Protein AF-A0A5R1YZS3-F1 (afdb_monomer_lite)

Radius of gyration: 18.58 Å; chains: 1; bounding box: 49×41×47 Å

Sequence (95 aa):
YVVIGDRHSIRLYHPNPEKIGYPMQFTKPGALERGESYFITGKGSIGMAMRAKTPIFDNKGNVIGVGSIGYLVSKLDSWRLGFLLPRAGGCVLLR

Organism: Salmonella enteritidis (NCBI:txid1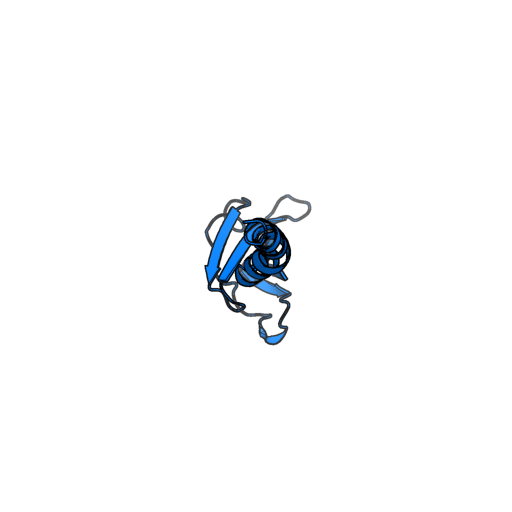49539)

InterPro domains:
  IPR029151 Periplasmic sensor-like domain superfamily [SSF103190] (1-81)
  IPR033463 Single cache domain 3 [PF17203] (1-77)

Secondary structure (DSSP, 8-state):
-EEEEETT-BEEE-SSGGGTTSBPSS--TTHHHH---EEEEEEETTEEEEEEEEEEE-TTS-EEEEEEEEEEHHHHHHHHHHHHHHHHTTSSS--

pLDDT: mean 82.7, std 17.18, range [41.09, 97.62]

Foldseek 3Di:
DKFKAWLQQATPDDPPPVRHRPHDPPDDPAANNPQHKDWDFDQDPVGTWIKIKGFDADPVGHGGIMMIDIDHVVVVVVCCVVPPVVVVVVPPPPD

Structure (mmCIF, N/CA/C/O backbone):
data_AF-A0A5R1YZS3-F1
#
_entry.id   AF-A0A5R1YZS3-F1
#
loop_
_atom_site.group_PDB
_atom_site.id
_atom_site.type_symbol
_atom_site.label_atom_id
_atom_site.label_alt_id
_atom_site.label_comp_id
_atom_site.label_asym_id
_atom_site.label_entity_id
_atom_site.label_seq_id
_atom_site.pdbx_PDB_ins_code
_atom_site.Cartn_x
_atom_site.Cartn_y
_atom_site.Cartn_z
_atom_site.occupancy
_atom_site.B_iso_or_equiv
_atom_site.auth_seq_id
_atom_site.auth_comp_id
_atom_site.auth_asym_id
_atom_site.auth_atom_id
_atom_site.pdbx_PDB_model_num
ATOM 1 N N . TYR A 1 1 ? 1.837 2.865 -9.491 1.00 89.69 1 TYR A N 1
ATOM 2 C CA . TYR A 1 1 ? 1.106 1.614 -9.219 1.00 89.69 1 TYR A CA 1
ATOM 3 C C . TYR A 1 1 ? 0.392 1.735 -7.884 1.00 89.69 1 TYR A C 1
ATOM 5 O O . TYR A 1 1 ? 0.822 2.538 -7.065 1.00 89.69 1 TYR A O 1
ATOM 13 N N . VAL A 1 2 ? -0.682 0.974 -7.672 1.00 93.88 2 VAL A N 1
ATOM 14 C CA . VAL A 1 2 ? -1.515 1.046 -6.460 1.00 93.88 2 VAL A CA 1
ATOM 15 C C . VAL A 1 2 ? -1.579 -0.330 -5.807 1.00 93.88 2 VAL A C 1
ATOM 17 O O . VAL A 1 2 ? -1.609 -1.334 -6.512 1.00 93.88 2 VAL A O 1
ATOM 20 N N . VAL A 1 3 ? -1.569 -0.374 -4.479 1.00 95.19 3 VAL A N 1
ATOM 21 C CA . VAL A 1 3 ? -1.743 -1.577 -3.656 1.00 95.19 3 VAL A CA 1
ATOM 22 C C . VAL A 1 3 ? -2.705 -1.228 -2.527 1.00 95.19 3 VAL A C 1
ATOM 24 O O . VAL A 1 3 ? -2.577 -0.154 -1.939 1.00 95.19 3 VAL A O 1
ATOM 27 N N . ILE A 1 4 ? -3.637 -2.127 -2.220 1.00 97.19 4 ILE A N 1
ATOM 28 C CA . ILE A 1 4 ? -4.583 -1.978 -1.106 1.00 97.19 4 ILE A CA 1
ATOM 29 C C . ILE A 1 4 ? -4.375 -3.158 -0.164 1.00 97.19 4 ILE A C 1
ATOM 31 O O . ILE A 1 4 ? -4.336 -4.305 -0.620 1.00 97.19 4 ILE A O 1
ATOM 35 N N . GLY A 1 5 ? -4.201 -2.874 1.123 1.00 96.75 5 GLY A N 1
ATOM 36 C CA . GLY A 1 5 ? -4.060 -3.873 2.175 1.00 96.75 5 GLY A CA 1
ATOM 37 C C . GLY A 1 5 ? -5.151 -3.764 3.235 1.00 96.75 5 GLY A C 1
ATOM 38 O O . GLY A 1 5 ? -5.692 -2.680 3.455 1.00 96.75 5 GLY A O 1
ATOM 39 N N . ASP A 1 6 ? -5.449 -4.883 3.889 1.00 96.88 6 ASP A N 1
ATOM 40 C CA . ASP A 1 6 ? -6.341 -4.939 5.049 1.00 96.88 6 ASP A CA 1
ATOM 41 C C . ASP A 1 6 ? -5.667 -4.396 6.330 1.00 96.88 6 ASP A C 1
ATOM 43 O O . ASP A 1 6 ? -4.518 -3.934 6.318 1.00 96.88 6 ASP A O 1
ATOM 47 N N . ARG A 1 7 ? -6.380 -4.467 7.460 1.00 95.19 7 ARG A N 1
ATOM 48 C CA . ARG A 1 7 ? -5.889 -4.040 8.783 1.00 95.19 7 ARG A CA 1
ATOM 49 C C . ARG A 1 7 ? -4.646 -4.792 9.283 1.00 95.19 7 ARG A C 1
ATOM 51 O O . ARG A 1 7 ? -3.987 -4.313 10.198 1.00 95.19 7 ARG A O 1
ATOM 58 N N . HIS A 1 8 ? -4.328 -5.947 8.701 1.00 94.06 8 HIS A N 1
ATOM 59 C CA . HIS A 1 8 ? -3.140 -6.749 9.003 1.00 94.06 8 HIS A CA 1
ATOM 60 C C . HIS A 1 8 ? -2.047 -6.574 7.937 1.00 94.06 8 HIS A C 1
ATOM 62 O O . HIS A 1 8 ? -1.060 -7.309 7.919 1.00 94.06 8 HIS A O 1
ATOM 68 N N . SER A 1 9 ? -2.191 -5.585 7.047 1.00 93.25 9 SER A N 1
ATOM 69 C CA . SER A 1 9 ? -1.276 -5.335 5.933 1.00 93.25 9 SER A CA 1
ATOM 70 C C . SER A 1 9 ? -1.221 -6.481 4.910 1.00 93.25 9 SER A C 1
ATOM 72 O O . SER A 1 9 ? -0.238 -6.613 4.178 1.00 93.25 9 SER A O 1
ATOM 74 N N . ILE A 1 10 ? -2.267 -7.304 4.814 1.00 96.00 10 ILE A N 1
ATOM 75 C CA . ILE A 1 10 ? -2.406 -8.336 3.783 1.00 96.00 10 ILE A CA 1
ATOM 76 C C . ILE A 1 10 ? -2.977 -7.707 2.517 1.00 96.00 10 ILE A C 1
ATOM 78 O O . ILE A 1 10 ? -3.978 -6.995 2.565 1.00 96.00 10 ILE A O 1
ATOM 82 N N . ARG A 1 11 ? -2.340 -7.943 1.363 1.00 96.38 11 ARG A N 1
ATOM 83 C CA . ARG A 1 11 ? -2.770 -7.343 0.091 1.00 96.38 11 ARG A CA 1
ATOM 84 C C . ARG A 1 11 ? -4.128 -7.892 -0.343 1.00 96.38 11 ARG A C 1
ATOM 86 O O . ARG A 1 11 ? -4.218 -9.055 -0.724 1.00 96.38 11 ARG A O 1
ATOM 93 N N . LEU A 1 12 ? -5.129 -7.020 -0.389 1.00 97.62 12 LEU A N 1
ATOM 94 C CA . LEU A 1 12 ? -6.419 -7.265 -1.039 1.00 97.62 12 LEU A CA 1
ATOM 95 C C . LEU A 1 12 ? -6.347 -6.967 -2.542 1.00 97.62 12 LEU A C 1
ATOM 97 O O . LEU A 1 12 ? -7.018 -7.608 -3.341 1.00 97.62 12 LEU A O 1
ATOM 101 N N . TYR A 1 13 ? -5.491 -6.019 -2.933 1.00 97.12 13 TYR A N 1
ATOM 102 C CA . TYR A 1 13 ? -5.249 -5.671 -4.330 1.00 97.12 13 TYR A CA 1
ATOM 103 C C . TYR A 1 13 ? -3.764 -5.442 -4.601 1.00 97.12 13 TYR A C 1
ATOM 105 O O . TYR A 1 13 ? -3.071 -4.768 -3.831 1.00 97.12 13 TYR A O 1
ATOM 113 N N . HIS A 1 14 ? -3.284 -5.951 -5.735 1.00 95.12 14 HIS A N 1
ATOM 114 C CA . HIS A 1 14 ? -1.942 -5.702 -6.249 1.00 95.12 14 HIS A CA 1
ATOM 115 C C . HIS A 1 14 ? -1.936 -5.784 -7.791 1.00 95.12 14 HIS A C 1
ATOM 117 O O . HIS A 1 14 ? -2.656 -6.614 -8.338 1.00 95.12 14 HIS A O 1
ATOM 123 N N . PRO A 1 15 ? -1.101 -5.000 -8.510 1.00 92.06 15 PRO A N 1
ATOM 124 C CA . PRO A 1 15 ? -1.062 -5.031 -9.978 1.00 92.06 15 PRO A CA 1
ATOM 125 C C . PRO A 1 15 ? -0.636 -6.383 -10.565 1.00 92.06 15 PRO A C 1
ATOM 127 O O . PRO A 1 15 ? -1.012 -6.716 -11.678 1.00 92.06 15 PRO A O 1
ATOM 130 N N . ASN A 1 16 ? 0.173 -7.142 -9.821 1.00 92.81 16 ASN A N 1
ATOM 131 C CA . ASN A 1 16 ? 0.400 -8.566 -10.071 1.00 92.81 16 ASN A CA 1
ATOM 132 C C . ASN A 1 16 ? -0.539 -9.379 -9.150 1.00 92.81 16 ASN A C 1
ATOM 134 O O . ASN A 1 16 ? -0.288 -9.357 -7.935 1.00 92.81 16 ASN A O 1
ATOM 138 N N . PRO A 1 17 ? -1.555 -10.081 -9.695 1.00 94.50 17 PRO A N 1
ATOM 139 C CA . PRO A 1 17 ? -2.516 -10.876 -8.927 1.00 94.50 17 PRO A CA 1
ATOM 140 C C . PRO A 1 17 ? -1.887 -11.963 -8.051 1.00 94.50 17 PRO A C 1
ATOM 142 O O . PRO A 1 17 ? -2.370 -12.206 -6.952 1.00 94.50 17 PRO A O 1
ATOM 145 N N . GLU A 1 18 ? -0.753 -12.543 -8.454 1.00 95.56 18 GLU A N 1
ATOM 146 C CA . GLU A 1 18 ? -0.047 -13.578 -7.679 1.00 95.56 18 GLU A CA 1
ATOM 147 C C . GLU A 1 18 ? 0.482 -13.073 -6.327 1.00 95.56 18 GLU A C 1
ATOM 149 O O . GLU A 1 18 ? 0.969 -13.845 -5.506 1.00 95.56 18 GLU A O 1
ATOM 154 N N . LYS A 1 19 ? 0.466 -11.754 -6.093 1.00 93.06 19 LYS A N 1
ATOM 155 C CA . LYS A 1 19 ? 0.912 -11.145 -4.832 1.00 93.06 19 LYS A CA 1
ATOM 156 C C . LYS A 1 19 ? -0.236 -10.828 -3.870 1.00 93.06 19 LYS A C 1
ATOM 158 O O . LYS A 1 19 ? 0.052 -10.356 -2.764 1.00 93.06 19 LYS A O 1
ATOM 163 N N . ILE A 1 20 ? -1.489 -11.037 -4.276 1.00 96.19 20 ILE A N 1
ATOM 164 C CA . ILE A 1 20 ? -2.676 -10.903 -3.417 1.00 96.19 20 ILE A CA 1
ATOM 165 C C . ILE A 1 20 ? -2.617 -11.978 -2.320 1.00 96.19 20 ILE A C 1
ATOM 167 O O . ILE A 1 20 ? -2.076 -13.057 -2.535 1.00 96.19 20 ILE A O 1
ATOM 171 N N . GLY A 1 21 ? -3.082 -11.657 -1.113 1.00 96.81 21 GLY A N 1
ATOM 172 C CA . GLY A 1 21 ? -3.031 -12.553 0.051 1.00 96.81 21 GLY A CA 1
ATOM 173 C C . GLY A 1 21 ? -1.686 -12.583 0.787 1.00 96.81 21 GLY A C 1
ATOM 174 O O . GLY A 1 21 ? -1.618 -13.044 1.922 1.00 96.81 21 GLY A O 1
ATOM 175 N N . TYR A 1 22 ? -0.619 -12.030 0.206 1.00 94.44 22 TYR A N 1
ATOM 176 C CA . TYR A 1 22 ? 0.676 -11.912 0.881 1.00 94.44 22 TYR A CA 1
ATOM 177 C C . TYR A 1 22 ? 0.819 -10.583 1.643 1.00 94.44 22 TYR A C 1
ATOM 179 O O . TYR A 1 22 ? 0.270 -9.564 1.203 1.00 94.44 22 TYR A O 1
ATOM 187 N N . PRO A 1 23 ? 1.644 -10.535 2.709 1.00 92.81 23 PRO A N 1
ATOM 188 C CA . PRO A 1 23 ? 1.929 -9.302 3.436 1.00 92.81 23 PRO A CA 1
ATOM 189 C C . PRO A 1 23 ? 2.556 -8.218 2.557 1.00 92.81 23 PRO A C 1
ATOM 191 O O . PRO A 1 23 ? 3.408 -8.480 1.690 1.00 92.81 23 PRO A O 1
ATOM 194 N N . MET A 1 24 ? 2.164 -6.969 2.796 1.00 89.50 24 MET A N 1
ATOM 195 C CA . MET A 1 24 ? 2.815 -5.804 2.215 1.00 89.50 24 MET A CA 1
ATOM 196 C C . MET A 1 24 ? 4.259 -5.696 2.707 1.00 89.50 24 MET A C 1
ATOM 198 O O . MET A 1 24 ? 4.581 -5.948 3.861 1.00 89.50 24 MET A O 1
ATOM 202 N N . GLN A 1 25 ? 5.142 -5.276 1.804 1.00 84.38 25 GLN A N 1
ATOM 203 C CA . GLN A 1 25 ? 6.523 -4.948 2.146 1.00 84.38 25 GLN A CA 1
ATOM 204 C C . GLN A 1 25 ? 6.625 -3.446 2.443 1.00 84.38 25 GLN A C 1
ATOM 206 O O . GLN A 1 25 ? 5.762 -2.659 2.022 1.00 84.38 25 GLN A O 1
ATOM 211 N N . PHE A 1 26 ? 7.703 -3.033 3.115 1.00 75.81 26 PHE A N 1
ATOM 212 C CA . PHE A 1 26 ? 7.969 -1.623 3.439 1.00 75.81 26 PHE A CA 1
ATOM 213 C C . PHE A 1 26 ? 6.847 -0.987 4.266 1.00 75.81 26 PHE A C 1
ATOM 215 O O . PHE A 1 26 ? 6.414 0.134 3.994 1.00 75.81 26 PHE A O 1
ATOM 222 N N . THR A 1 27 ? 6.300 -1.730 5.225 1.00 72.25 27 THR A N 1
ATOM 223 C CA . THR A 1 27 ? 5.327 -1.207 6.188 1.00 72.25 27 THR A CA 1
ATOM 224 C C . THR A 1 27 ? 6.093 -0.652 7.382 1.00 72.25 27 THR A C 1
ATOM 226 O O . THR A 1 27 ? 6.952 -1.328 7.940 1.00 72.25 27 THR A O 1
ATOM 229 N N . LYS A 1 28 ? 5.834 0.614 7.708 1.00 77.44 28 LYS A N 1
ATOM 230 C CA . LYS A 1 28 ? 6.287 1.262 8.938 1.00 77.44 28 LYS A CA 1
ATOM 231 C C . LYS A 1 28 ? 5.076 1.531 9.830 1.00 77.44 28 LYS A C 1
ATOM 233 O O . LYS A 1 28 ? 3.999 1.773 9.270 1.00 77.44 28 LYS A O 1
ATOM 238 N N . PRO A 1 29 ? 5.277 1.587 11.158 1.00 74.38 29 PRO A N 1
ATOM 239 C CA . PRO A 1 29 ? 4.250 2.055 12.069 1.00 74.38 29 PRO A CA 1
ATOM 240 C C . PRO A 1 29 ? 3.793 3.465 11.683 1.00 74.38 29 PRO A C 1
ATOM 242 O O . PRO A 1 29 ? 4.619 4.382 11.603 1.00 74.38 29 PRO A O 1
ATOM 245 N N . GLY A 1 30 ? 2.501 3.651 11.433 1.00 84.25 30 GLY A N 1
ATOM 246 C CA . GLY A 1 30 ? 1.926 4.947 11.073 1.00 84.25 30 GLY A CA 1
ATOM 247 C C . GLY A 1 30 ? 0.513 4.835 10.531 1.00 84.25 30 GLY A C 1
ATOM 248 O O . GLY A 1 30 ? -0.430 5.231 11.203 1.00 84.25 30 GLY A O 1
ATOM 249 N N . ALA A 1 31 ? 0.353 4.259 9.340 1.00 88.12 31 ALA A N 1
ATOM 250 C CA . ALA A 1 31 ? -0.957 4.187 8.693 1.00 88.12 31 ALA A CA 1
ATOM 251 C C . ALA A 1 31 ? -1.921 3.289 9.475 1.00 88.12 31 ALA A C 1
ATOM 253 O O . ALA A 1 31 ? -3.021 3.718 9.792 1.00 88.12 31 ALA A O 1
ATOM 254 N N . LEU A 1 32 ? -1.504 2.072 9.830 1.00 92.62 32 LEU A N 1
ATOM 255 C CA . LEU A 1 32 ? -2.380 1.123 10.522 1.00 92.62 32 LEU A CA 1
ATOM 256 C C . LEU A 1 32 ? -2.490 1.418 12.024 1.00 92.62 32 LEU A C 1
ATOM 258 O O . LEU A 1 32 ? -3.551 1.243 12.608 1.00 92.62 32 LEU A O 1
ATOM 262 N N . GLU A 1 33 ? -1.406 1.884 12.640 1.00 90.88 33 GLU A N 1
ATOM 263 C CA . GLU A 1 33 ? -1.283 2.024 14.093 1.00 90.88 33 GLU A CA 1
ATOM 264 C C . GLU A 1 33 ? -1.658 3.417 14.606 1.00 90.88 33 GLU A C 1
ATOM 266 O O . GLU A 1 33 ? -2.170 3.538 15.714 1.00 90.88 33 GLU A O 1
ATOM 271 N N . ARG A 1 34 ? -1.380 4.472 13.828 1.00 92.06 34 ARG A N 1
ATOM 272 C CA . ARG A 1 34 ? -1.605 5.874 14.225 1.00 92.06 34 ARG A CA 1
ATOM 273 C C . ARG A 1 34 ? -2.603 6.613 13.332 1.00 92.06 34 ARG A C 1
ATOM 275 O O . ARG A 1 34 ? -2.921 7.760 13.614 1.00 92.06 34 ARG A O 1
ATOM 282 N N . GLY A 1 35 ? -3.088 5.991 12.254 1.00 93.56 35 GLY A N 1
ATOM 283 C CA . GLY A 1 35 ? -3.930 6.682 11.275 1.00 93.56 35 GLY A CA 1
ATOM 284 C C . GLY A 1 35 ? -3.188 7.803 10.534 1.00 93.56 35 GLY A C 1
ATOM 285 O O . GLY A 1 35 ? -3.803 8.766 10.086 1.00 93.56 35 GLY A O 1
ATOM 286 N N . GLU A 1 36 ? -1.866 7.697 10.394 1.00 95.00 36 GLU A N 1
ATOM 287 C CA . GLU A 1 36 ? -1.029 8.731 9.781 1.00 95.00 36 G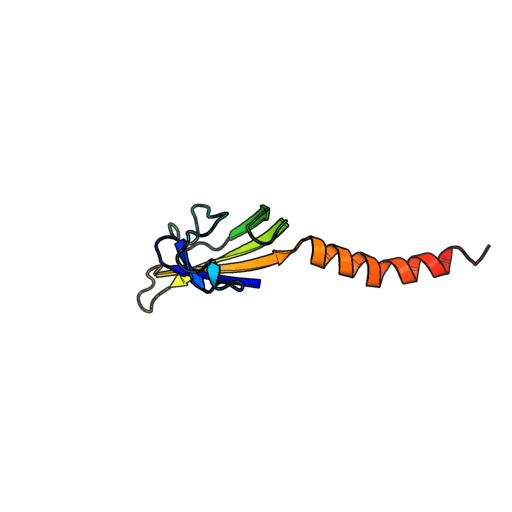LU A CA 1
ATOM 288 C C . GLU A 1 36 ? -0.609 8.366 8.356 1.00 95.00 36 GLU A C 1
ATOM 290 O O . GLU A 1 36 ? -0.222 7.231 8.057 1.00 95.00 36 GLU A O 1
ATOM 295 N N . SER A 1 37 ? -0.604 9.364 7.472 1.00 95.00 37 SER A N 1
ATOM 296 C CA . SER A 1 37 ? -0.027 9.220 6.135 1.00 95.00 37 SER A CA 1
ATOM 297 C C . SER A 1 37 ? 1.483 9.444 6.167 1.00 95.00 37 SER A C 1
ATOM 299 O O . SER A 1 37 ? 1.972 10.334 6.858 1.00 95.00 37 SER A O 1
ATOM 301 N N . TYR A 1 38 ? 2.236 8.661 5.396 1.00 93.31 38 TYR A N 1
ATOM 302 C CA . TYR A 1 38 ? 3.693 8.779 5.330 1.00 93.31 38 TYR A CA 1
ATOM 303 C C . TYR A 1 38 ? 4.256 8.392 3.963 1.00 93.31 38 TYR A C 1
ATOM 305 O O . TYR A 1 38 ? 3.618 7.702 3.164 1.00 93.31 38 TYR A O 1
ATOM 313 N N . PHE A 1 39 ? 5.504 8.795 3.721 1.00 92.38 39 PHE A N 1
ATOM 314 C CA . PHE A 1 39 ? 6.271 8.415 2.539 1.00 92.38 39 PHE A CA 1
ATOM 315 C C . PHE A 1 39 ? 7.387 7.428 2.891 1.00 92.38 39 PHE A C 1
ATOM 317 O O . PHE A 1 39 ? 7.992 7.491 3.962 1.00 92.38 39 PHE A O 1
ATOM 324 N N . ILE A 1 40 ? 7.682 6.506 1.975 1.00 89.56 40 ILE A N 1
ATOM 325 C CA . ILE A 1 40 ? 8.801 5.572 2.089 1.00 89.56 40 ILE A CA 1
ATOM 326 C C . ILE A 1 40 ? 9.430 5.284 0.729 1.00 89.56 40 ILE A C 1
ATOM 328 O O . ILE A 1 40 ? 8.747 4.934 -0.234 1.00 89.56 40 ILE A O 1
ATOM 332 N N . THR A 1 41 ? 10.755 5.366 0.671 1.00 88.75 41 THR A N 1
ATOM 333 C CA . THR A 1 41 ? 11.543 4.998 -0.507 1.00 88.75 41 THR A CA 1
ATOM 334 C C . THR A 1 41 ? 12.303 3.709 -0.226 1.00 88.75 41 THR A C 1
ATOM 336 O O . THR A 1 41 ? 12.835 3.521 0.865 1.00 88.75 41 THR A O 1
ATOM 339 N N . GLY A 1 42 ? 12.323 2.79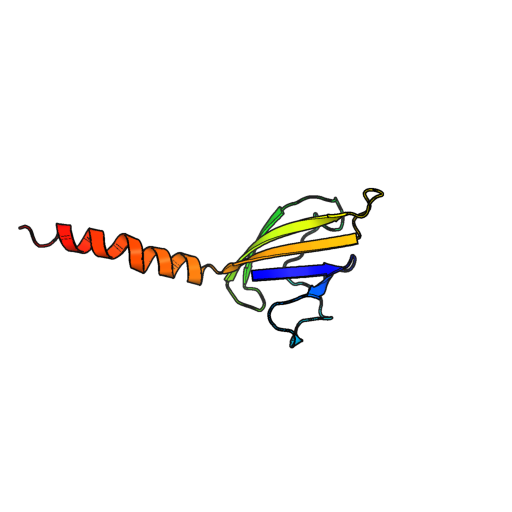0 -1.191 1.00 84.62 42 GLY A N 1
ATOM 340 C CA . GLY A 1 42 ? 13.032 1.518 -1.046 1.00 84.62 42 GLY A CA 1
ATOM 341 C C . GLY A 1 42 ? 12.780 0.531 -2.184 1.00 84.62 42 GLY A C 1
ATOM 342 O O . GLY A 1 42 ? 11.888 0.729 -3.022 1.00 84.62 42 GLY A O 1
ATOM 343 N N . LYS A 1 43 ? 13.558 -0.555 -2.213 1.00 81.56 43 LYS A N 1
ATOM 344 C CA . LYS A 1 43 ? 13.468 -1.617 -3.225 1.00 81.56 43 LYS A CA 1
ATOM 345 C C . LYS A 1 43 ? 12.417 -2.659 -2.843 1.00 81.56 43 LYS A C 1
ATOM 347 O O . LYS A 1 43 ? 12.672 -3.500 -1.998 1.00 81.56 43 LYS A O 1
ATOM 352 N N . GLY A 1 44 ? 11.252 -2.617 -3.485 1.00 73.94 44 GLY A N 1
ATOM 353 C CA . GLY A 1 44 ? 10.155 -3.564 -3.252 1.00 73.94 44 GLY A CA 1
ATOM 354 C C . GLY A 1 44 ? 10.062 -4.678 -4.284 1.00 73.94 44 GLY A C 1
ATOM 355 O O . GLY A 1 44 ? 10.920 -4.808 -5.153 1.00 73.94 44 GLY A O 1
ATOM 356 N N . SER A 1 45 ? 8.953 -5.420 -4.232 1.00 70.50 45 SER A N 1
ATOM 357 C CA . SER A 1 45 ? 8.620 -6.527 -5.145 1.00 70.50 45 SER A CA 1
ATOM 358 C C . SER A 1 45 ? 8.619 -6.161 -6.635 1.00 70.50 45 SER A C 1
ATOM 360 O O . SER A 1 45 ? 8.793 -7.040 -7.468 1.00 70.50 45 SER A O 1
ATOM 362 N N . ILE A 1 46 ? 8.416 -4.882 -6.966 1.00 73.62 46 ILE A N 1
ATOM 363 C CA . ILE A 1 46 ? 8.389 -4.349 -8.342 1.00 73.62 46 ILE A CA 1
ATOM 364 C C . ILE A 1 46 ? 9.663 -3.521 -8.646 1.00 73.62 46 ILE A C 1
ATOM 366 O O . ILE A 1 46 ? 9.864 -3.065 -9.764 1.00 73.62 46 ILE A O 1
ATOM 370 N N . GLY A 1 47 ? 10.549 -3.308 -7.662 1.00 81.94 47 GLY A N 1
ATOM 371 C CA . GLY A 1 47 ? 11.780 -2.520 -7.808 1.00 81.94 47 GLY A CA 1
ATOM 372 C C . GLY A 1 47 ? 11.869 -1.291 -6.895 1.00 81.94 47 GLY A C 1
ATOM 373 O O . GLY A 1 47 ? 11.099 -1.132 -5.937 1.00 81.94 47 GLY A O 1
ATOM 374 N N . MET A 1 48 ? 12.858 -0.430 -7.166 1.00 87.31 48 MET A N 1
ATOM 375 C CA . MET A 1 48 ? 13.099 0.805 -6.410 1.00 87.31 48 MET A CA 1
ATOM 376 C C . MET A 1 48 ? 11.971 1.804 -6.665 1.00 87.31 48 MET A C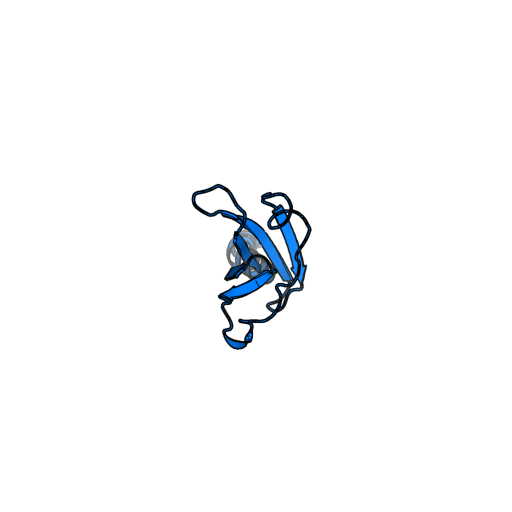 1
ATOM 378 O O . MET A 1 48 ? 11.740 2.208 -7.804 1.00 87.31 48 MET A O 1
ATOM 382 N N . ALA A 1 49 ? 11.263 2.196 -5.609 1.00 89.62 49 ALA A N 1
ATOM 383 C CA . ALA A 1 49 ? 10.141 3.118 -5.721 1.00 89.62 49 ALA A CA 1
ATOM 384 C C . ALA A 1 49 ? 10.045 4.042 -4.511 1.00 89.62 49 ALA A C 1
ATOM 386 O O . ALA A 1 49 ? 10.348 3.629 -3.387 1.00 89.62 49 ALA A O 1
ATOM 387 N N . MET A 1 50 ? 9.534 5.246 -4.754 1.00 91.44 50 MET A N 1
ATOM 388 C CA . MET A 1 50 ? 8.957 6.099 -3.720 1.00 91.44 50 MET A CA 1
ATOM 389 C C . MET A 1 50 ? 7.482 5.733 -3.564 1.00 91.44 50 MET A C 1
ATOM 391 O O . MET A 1 50 ? 6.774 5.551 -4.559 1.00 91.44 50 MET A O 1
ATOM 395 N N . ARG A 1 51 ? 7.023 5.573 -2.324 1.00 92.75 51 ARG A N 1
ATOM 396 C CA . ARG A 1 51 ? 5.663 5.138 -2.000 1.00 92.75 51 ARG A CA 1
ATOM 397 C C . ARG A 1 51 ? 5.034 6.084 -0.995 1.00 92.75 51 ARG A C 1
ATOM 399 O O . ARG A 1 51 ? 5.647 6.366 0.027 1.00 92.75 51 ARG A O 1
ATOM 406 N N . ALA A 1 52 ? 3.812 6.509 -1.270 1.00 94.00 52 ALA A N 1
ATOM 407 C CA . ALA A 1 52 ? 2.944 7.163 -0.304 1.00 94.00 52 ALA A CA 1
ATOM 408 C C . ALA A 1 52 ? 2.001 6.112 0.283 1.00 94.00 52 ALA A C 1
ATOM 410 O O . ALA A 1 52 ? 1.409 5.334 -0.472 1.00 94.00 52 ALA A O 1
ATOM 411 N N . LYS A 1 53 ? 1.885 6.071 1.609 1.00 94.88 53 LYS A N 1
ATOM 412 C CA . LYS A 1 53 ? 0.974 5.187 2.335 1.00 94.88 53 LYS A CA 1
ATOM 413 C C . LYS A 1 53 ? 0.018 6.016 3.178 1.00 94.88 53 LYS A C 1
ATOM 415 O O . LYS A 1 53 ? 0.442 6.982 3.805 1.00 94.88 53 LYS A O 1
ATOM 420 N N . THR A 1 54 ? -1.252 5.632 3.179 1.00 96.19 54 THR A N 1
ATOM 421 C CA . THR A 1 54 ? -2.320 6.333 3.897 1.00 96.19 54 THR A CA 1
ATOM 422 C C . THR A 1 54 ? -3.303 5.320 4.494 1.00 96.19 54 THR A C 1
ATOM 424 O O . THR A 1 54 ? -3.548 4.287 3.856 1.00 96.19 54 THR A O 1
ATOM 427 N N . PRO A 1 55 ? -3.817 5.540 5.715 1.00 97.31 55 PRO A N 1
ATOM 428 C CA . PRO A 1 55 ? -4.886 4.719 6.280 1.00 97.31 55 PRO A CA 1
ATOM 429 C C . PRO A 1 55 ? -6.160 4.774 5.438 1.00 97.31 55 PRO A C 1
ATOM 431 O O . PRO A 1 55 ? -6.459 5.770 4.782 1.00 97.31 55 PRO A O 1
ATOM 434 N N . ILE A 1 56 ? -6.941 3.704 5.515 1.00 97.31 56 ILE A N 1
ATOM 435 C CA . ILE A 1 56 ? -8.325 3.666 5.047 1.00 97.31 56 ILE A CA 1
ATOM 436 C C . ILE A 1 56 ? -9.207 3.590 6.287 1.00 97.31 56 ILE A C 1
ATOM 438 O O . ILE A 1 56 ? -8.994 2.714 7.128 1.00 97.31 56 ILE A O 1
ATOM 442 N N . PHE A 1 57 ? -10.182 4.489 6.386 1.00 97.56 57 PHE A N 1
ATOM 443 C CA . PHE A 1 57 ? -11.094 4.578 7.523 1.00 97.56 57 PHE A CA 1
ATOM 444 C C . PHE A 1 57 ? -12.486 4.044 7.177 1.00 97.56 57 PHE A C 1
ATOM 446 O O . PHE A 1 57 ? -12.933 4.171 6.037 1.00 97.56 57 PHE A O 1
ATOM 453 N N . ASP A 1 58 ? -13.172 3.469 8.163 1.00 97.50 58 ASP A N 1
ATOM 454 C CA . ASP A 1 58 ? -14.616 3.235 8.093 1.00 97.50 58 ASP A CA 1
ATOM 455 C C . ASP A 1 58 ? -15.419 4.499 8.462 1.00 97.50 58 ASP A C 1
ATOM 457 O O . ASP A 1 58 ? -14.871 5.530 8.859 1.00 97.50 58 ASP A O 1
ATOM 461 N N . ASN A 1 59 ? -16.749 4.406 8.391 1.00 97.62 59 ASN A N 1
ATOM 462 C CA . ASN A 1 59 ? -17.656 5.511 8.725 1.00 97.62 59 ASN A CA 1
ATOM 463 C C . ASN A 1 59 ? -17.621 5.919 10.212 1.00 97.62 59 ASN A C 1
ATOM 465 O O . ASN A 1 59 ? -18.232 6.917 10.584 1.00 97.62 59 ASN A O 1
ATOM 469 N N . LYS A 1 60 ? -16.959 5.137 11.071 1.00 97.56 60 LYS A N 1
ATOM 470 C CA . LYS A 1 60 ? -16.795 5.394 12.506 1.00 97.56 60 LYS A CA 1
ATOM 471 C C . LYS A 1 60 ? -15.398 5.937 12.836 1.00 97.56 60 LYS A C 1
ATOM 473 O O . LYS A 1 60 ? -15.118 6.181 14.005 1.00 97.56 60 LYS A O 1
ATOM 478 N N . GLY A 1 61 ? -14.535 6.132 11.835 1.00 96.12 61 GLY A N 1
ATOM 479 C CA . GLY A 1 61 ? -13.167 6.620 12.007 1.00 96.12 61 GLY A CA 1
ATOM 480 C C . GLY A 1 61 ? -12.150 5.543 12.398 1.00 96.12 61 GLY A C 1
ATOM 481 O O . GLY A 1 61 ? -11.019 5.881 12.741 1.00 96.12 61 GLY A O 1
ATOM 482 N N . ASN A 1 62 ? -12.501 4.255 12.335 1.00 96.62 62 ASN A N 1
ATOM 483 C CA . ASN A 1 62 ? -11.550 3.177 12.609 1.00 96.62 62 ASN A CA 1
ATOM 484 C C . ASN A 1 62 ? -10.685 2.902 11.382 1.00 96.62 62 ASN A C 1
ATOM 486 O O . ASN A 1 62 ? -11.196 2.836 10.264 1.00 96.62 62 ASN A O 1
ATOM 490 N N . VAL A 1 63 ? -9.389 2.654 11.586 1.00 96.94 63 VAL A N 1
ATOM 491 C CA . VAL A 1 63 ? -8.511 2.201 10.502 1.00 96.94 63 VAL A CA 1
ATOM 492 C C . VAL A 1 63 ? -8.846 0.752 10.142 1.00 96.94 63 VAL A C 1
ATOM 494 O O . VAL A 1 63 ? -8.673 -0.162 10.948 1.00 96.94 63 VAL A O 1
ATOM 497 N N . ILE A 1 64 ? -9.302 0.537 8.910 1.00 97.44 64 ILE A N 1
ATOM 498 C CA . ILE A 1 64 ? -9.686 -0.780 8.373 1.00 97.44 64 ILE A CA 1
ATOM 499 C C . ILE A 1 64 ? -8.702 -1.319 7.330 1.00 97.44 64 ILE A C 1
ATOM 501 O O . ILE A 1 64 ? -8.809 -2.470 6.907 1.00 97.44 64 ILE A O 1
ATOM 505 N N . GLY A 1 65 ? -7.725 -0.512 6.923 1.00 97.06 65 GLY A N 1
ATOM 506 C CA . GLY A 1 65 ? -6.721 -0.921 5.954 1.00 97.06 65 GLY A CA 1
ATOM 507 C C . GLY A 1 65 ? -5.742 0.186 5.600 1.00 97.06 65 GLY A C 1
ATOM 508 O O . GLY A 1 65 ? -5.669 1.224 6.257 1.00 97.06 65 GLY A O 1
ATOM 509 N N . VAL A 1 66 ? -4.977 -0.048 4.539 1.00 97.19 66 VAL A N 1
ATOM 510 C CA . VAL A 1 66 ? -3.943 0.871 4.064 1.00 97.19 66 VAL A CA 1
ATOM 511 C C . VAL A 1 66 ? -3.919 0.920 2.539 1.00 97.19 66 VAL A C 1
ATOM 513 O O . VAL A 1 66 ? -3.852 -0.103 1.856 1.00 97.19 66 VAL A O 1
ATOM 516 N N . GLY A 1 67 ? -3.929 2.133 1.995 1.00 96.81 67 GLY A N 1
ATOM 517 C CA . GLY A 1 67 ? -3.662 2.401 0.587 1.00 96.81 67 GLY A CA 1
ATOM 518 C C . GLY A 1 67 ? -2.186 2.723 0.377 1.00 96.81 67 GLY A C 1
ATOM 519 O O . GLY A 1 67 ? -1.586 3.461 1.157 1.00 96.81 67 GLY A O 1
ATOM 520 N N . SER A 1 68 ? -1.579 2.182 -0.680 1.00 94.88 68 SER A N 1
ATOM 521 C CA . SER A 1 68 ? -0.193 2.469 -1.055 1.00 94.88 68 SER A CA 1
ATOM 522 C C . SER A 1 68 ? -0.085 2.792 -2.538 1.00 94.88 68 SER A C 1
ATOM 524 O O . SER A 1 68 ? -0.322 1.938 -3.391 1.00 94.88 68 SER A O 1
ATOM 526 N N . ILE A 1 69 ? 0.385 3.996 -2.851 1.00 94.44 69 ILE A N 1
ATOM 527 C CA . ILE A 1 69 ? 0.689 4.428 -4.218 1.00 94.44 69 ILE A CA 1
ATOM 528 C C . ILE A 1 69 ? 2.205 4.470 -4.383 1.00 94.44 69 ILE A C 1
ATOM 530 O O . ILE A 1 69 ? 2.894 5.089 -3.582 1.00 94.44 69 ILE A O 1
ATOM 534 N N . GLY A 1 70 ? 2.732 3.796 -5.405 1.00 91.56 70 GLY A N 1
ATOM 535 C CA . GLY A 1 70 ? 4.165 3.724 -5.694 1.00 91.56 70 GLY A CA 1
ATOM 536 C C . GLY A 1 70 ? 4.538 4.247 -7.079 1.00 91.56 70 GLY A C 1
ATOM 537 O O . GLY A 1 70 ? 3.904 3.884 -8.072 1.00 91.56 70 GLY A O 1
ATOM 538 N N . TYR A 1 71 ? 5.613 5.028 -7.155 1.00 89.31 71 TYR A N 1
ATOM 539 C CA . TYR A 1 71 ? 6.265 5.444 -8.399 1.00 89.31 71 TYR A CA 1
ATOM 540 C C . TYR A 1 71 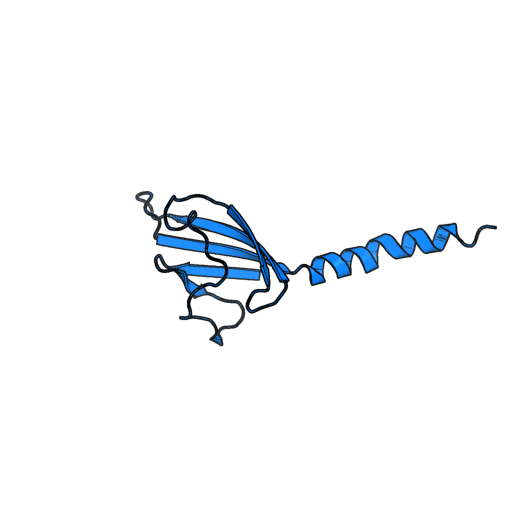? 7.678 4.868 -8.467 1.00 89.31 71 TYR A C 1
ATOM 542 O O . TYR A 1 71 ? 8.487 5.084 -7.564 1.00 89.31 71 TYR A O 1
ATOM 550 N N . LEU A 1 72 ? 7.963 4.106 -9.528 1.00 86.25 72 LEU A N 1
ATOM 551 C CA . LEU A 1 72 ? 9.284 3.521 -9.758 1.00 86.25 72 LEU A CA 1
ATOM 552 C C . LEU A 1 72 ? 10.289 4.621 -10.105 1.00 86.25 72 LEU A C 1
ATOM 554 O O . LEU A 1 72 ? 10.017 5.449 -10.974 1.00 86.25 72 LEU A O 1
ATOM 558 N N . VAL A 1 73 ? 11.462 4.586 -9.474 1.00 80.62 73 VAL A N 1
ATOM 559 C CA . VAL A 1 73 ? 12.534 5.564 -9.725 1.00 80.62 73 VAL A CA 1
ATOM 560 C C . VAL A 1 73 ? 13.036 5.470 -11.168 1.00 80.62 73 VAL A C 1
ATOM 562 O O . VAL A 1 73 ? 13.195 6.492 -11.822 1.00 80.62 73 VAL A O 1
ATOM 565 N N . SER A 1 74 ? 13.134 4.261 -11.727 1.00 72.12 74 SER A N 1
ATOM 566 C CA . SER A 1 74 ? 13.508 4.052 -13.136 1.00 72.12 74 SER A CA 1
ATOM 567 C C . SER A 1 74 ? 12.581 4.765 -14.127 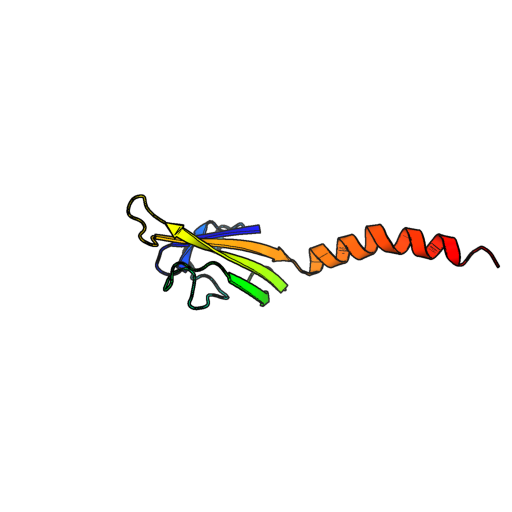1.00 72.12 74 SER A C 1
ATOM 569 O O . SER A 1 74 ? 13.006 5.179 -15.204 1.00 72.12 74 SER A O 1
ATOM 571 N N . LYS A 1 75 ? 11.307 4.952 -13.763 1.00 65.94 75 LYS A N 1
ATOM 572 C CA . LYS A 1 75 ? 10.349 5.681 -14.596 1.00 65.94 75 LYS A CA 1
ATOM 573 C C . LYS A 1 75 ? 10.587 7.193 -14.538 1.00 65.94 75 LYS A C 1
ATOM 575 O O . LYS A 1 75 ? 10.407 7.852 -15.557 1.00 65.94 75 LYS A O 1
ATOM 580 N N . LEU A 1 76 ? 11.062 7.724 -13.408 1.00 61.91 76 LEU A N 1
ATOM 581 C CA . LEU A 1 76 ? 11.482 9.126 -13.290 1.00 61.91 76 LEU A CA 1
ATOM 582 C C . LEU A 1 76 ? 12.727 9.419 -14.144 1.00 61.91 76 LEU A C 1
ATOM 584 O O . LEU A 1 76 ? 12.784 10.456 -14.804 1.00 61.91 76 LEU A O 1
ATOM 588 N N . ASP A 1 77 ? 13.686 8.492 -14.200 1.00 60.31 77 ASP A N 1
ATOM 589 C CA . ASP A 1 77 ? 14.910 8.675 -14.995 1.00 60.31 77 ASP A CA 1
ATOM 590 C C . ASP A 1 77 ? 14.641 8.673 -16.506 1.00 60.31 77 ASP A C 1
ATOM 592 O O . ASP A 1 77 ? 15.233 9.463 -17.243 1.00 60.31 77 ASP A O 1
ATOM 596 N N . SER A 1 78 ? 13.676 7.873 -16.976 1.00 57.91 78 SER A N 1
ATOM 597 C CA . SER A 1 78 ? 13.281 7.879 -18.394 1.00 57.91 78 SER A CA 1
ATOM 598 C C . SER A 1 78 ? 12.743 9.240 -18.865 1.00 57.91 78 SER A C 1
ATOM 600 O O . SER A 1 78 ? 12.979 9.644 -20.003 1.00 57.91 78 SER A O 1
ATOM 602 N N . TRP A 1 79 ? 12.083 9.992 -17.977 1.00 57.31 79 TRP A N 1
ATOM 603 C CA . TRP A 1 79 ? 11.569 11.330 -18.288 1.00 57.31 79 TRP A CA 1
ATOM 604 C C . TRP A 1 79 ? 12.692 12.369 -18.331 1.00 57.31 79 TRP A C 1
ATOM 606 O O . TRP A 1 79 ? 12.671 13.258 -19.182 1.00 57.31 79 TRP A O 1
ATOM 616 N N . ARG A 1 80 ? 13.714 12.234 -17.472 1.00 55.50 80 ARG A N 1
ATOM 617 C CA . ARG A 1 80 ? 14.918 13.078 -17.535 1.00 55.50 80 ARG A CA 1
ATOM 618 C C . ARG A 1 80 ? 15.647 12.912 -18.865 1.00 55.50 80 ARG A C 1
ATOM 620 O O . ARG A 1 80 ? 16.034 13.912 -19.465 1.00 55.50 80 ARG A O 1
ATOM 627 N N . LEU A 1 81 ? 15.782 11.678 -19.349 1.00 56.88 81 LEU A N 1
ATOM 628 C CA . LEU A 1 81 ? 16.490 11.391 -20.597 1.00 56.88 81 LEU A CA 1
ATOM 629 C C . LEU A 1 81 ? 15.754 11.952 -21.829 1.00 56.88 81 LEU A C 1
ATOM 631 O O . LEU A 1 81 ? 16.380 12.570 -22.684 1.00 56.88 81 LEU A O 1
ATOM 635 N N . GLY A 1 82 ? 14.427 11.799 -21.898 1.00 55.69 82 GLY A N 1
ATOM 636 C CA . GLY A 1 82 ? 13.629 12.257 -23.043 1.00 55.69 82 GLY A CA 1
ATOM 637 C C . GLY A 1 82 ? 13.382 13.769 -23.103 1.00 55.69 82 GLY A C 1
ATOM 638 O O . GLY A 1 82 ? 13.180 14.303 -24.189 1.00 55.69 82 GLY A O 1
ATOM 639 N N . PHE A 1 83 ? 13.402 14.470 -21.964 1.00 56.84 83 PHE A N 1
ATOM 640 C CA . PHE A 1 83 ? 13.008 15.885 -21.901 1.00 56.84 83 PHE A CA 1
ATOM 641 C C . PHE A 1 83 ? 14.183 16.865 -21.739 1.00 56.84 83 PHE A C 1
ATOM 643 O O . PHE A 1 83 ? 14.087 18.008 -22.187 1.00 56.84 83 PHE A O 1
ATOM 650 N N . LEU A 1 84 ? 15.294 16.449 -21.111 1.00 54.97 84 LEU A N 1
ATOM 651 C CA . LEU A 1 84 ? 16.421 17.345 -20.799 1.00 54.97 84 LEU A CA 1
ATOM 652 C C . LEU A 1 84 ? 17.584 17.238 -21.797 1.00 54.97 84 LEU A C 1
ATOM 654 O O . LEU A 1 84 ? 18.214 18.250 -22.100 1.00 54.97 84 LEU A O 1
ATOM 658 N N . LEU A 1 85 ? 17.854 16.056 -22.359 1.00 54.69 85 LEU A N 1
ATOM 659 C CA . LEU A 1 85 ? 18.969 15.873 -23.298 1.00 54.69 85 LEU A CA 1
ATOM 660 C C . LEU A 1 85 ? 18.777 16.504 -24.690 1.00 54.69 85 LEU A C 1
ATOM 662 O O . LEU A 1 85 ? 19.769 17.011 -25.217 1.00 54.69 85 LEU A O 1
ATOM 666 N N . PRO A 1 86 ? 17.564 16.600 -25.278 1.00 55.44 86 PRO A N 1
ATOM 667 C CA . PRO A 1 86 ? 17.407 17.267 -26.574 1.00 55.44 86 PRO A CA 1
ATOM 668 C C . PRO A 1 86 ? 17.762 18.760 -26.530 1.00 55.44 86 PRO A C 1
ATOM 670 O O . PRO A 1 86 ? 18.095 19.346 -27.554 1.00 55.44 86 PRO A O 1
ATOM 673 N N . ARG A 1 87 ? 17.722 19.387 -25.344 1.00 50.72 87 ARG A N 1
ATOM 674 C CA . ARG A 1 87 ? 18.058 20.808 -25.165 1.00 50.72 87 ARG A CA 1
ATOM 675 C C . ARG A 1 87 ? 19.542 21.072 -24.910 1.00 50.72 87 ARG A C 1
ATOM 677 O O . ARG A 1 87 ? 19.993 22.183 -25.158 1.00 50.72 87 ARG A O 1
ATOM 684 N N . ALA A 1 88 ? 20.309 20.070 -24.481 1.00 53.97 88 ALA A N 1
ATOM 685 C CA . ALA A 1 88 ? 21.760 20.198 -24.335 1.00 53.97 88 ALA A CA 1
ATOM 686 C C . ALA A 1 88 ? 22.506 20.006 -25.672 1.00 53.97 88 ALA A C 1
ATOM 688 O O . ALA A 1 88 ? 23.559 20.605 -25.874 1.00 53.97 88 ALA A O 1
ATOM 689 N N . GLY A 1 89 ? 21.940 19.240 -26.615 1.00 50.72 89 GLY A N 1
ATOM 690 C CA . GLY A 1 89 ? 22.532 19.026 -27.945 1.00 50.72 89 GLY A CA 1
ATOM 691 C C . GLY A 1 89 ? 22.519 20.257 -28.863 1.00 50.72 89 GLY A C 1
ATOM 692 O O . GLY A 1 89 ? 23.349 20.354 -29.761 1.00 50.72 89 GLY A O 1
ATOM 693 N N . GLY A 1 90 ? 21.629 21.227 -28.621 1.00 49.91 90 GLY A N 1
ATOM 694 C CA . GLY A 1 90 ? 21.554 22.464 -29.410 1.00 49.91 90 GLY A CA 1
ATOM 695 C C . GLY A 1 90 ? 22.615 23.514 -29.061 1.00 49.91 90 GLY A C 1
ATOM 696 O O . GLY A 1 90 ? 22.838 24.427 -29.846 1.00 49.91 90 GLY A O 1
ATOM 697 N N . CYS A 1 91 ? 23.286 23.394 -27.910 1.00 47.94 91 CYS A N 1
ATOM 698 C CA . CYS A 1 91 ? 24.231 24.411 -27.429 1.00 47.94 91 CYS A CA 1
ATOM 699 C C . CYS A 1 91 ? 25.705 24.090 -27.753 1.00 47.94 91 CYS A C 1
ATOM 701 O O . CYS A 1 91 ? 26.573 24.931 -27.557 1.00 47.94 91 CYS A O 1
ATOM 703 N N . VAL A 1 92 ? 26.008 22.887 -28.259 1.00 47.72 92 VAL A N 1
ATOM 704 C CA . VAL A 1 92 ? 27.395 22.447 -28.533 1.00 47.72 92 VAL A CA 1
ATOM 705 C C . VAL A 1 92 ? 27.780 22.562 -30.019 1.00 47.72 92 VAL A C 1
ATOM 707 O O . VAL A 1 92 ? 28.956 22.484 -30.347 1.00 47.72 92 VAL A O 1
ATOM 710 N N . LEU A 1 93 ? 26.827 22.821 -30.923 1.00 43.44 93 LEU A N 1
ATOM 711 C CA . LEU A 1 93 ? 27.072 22.927 -32.376 1.00 43.44 93 LEU A CA 1
ATOM 712 C C . LEU A 1 93 ? 27.188 24.370 -32.908 1.00 43.44 93 LEU A C 1
ATOM 714 O O . LEU A 1 93 ? 27.244 24.572 -34.117 1.00 43.44 93 LEU A O 1
ATOM 718 N N . LEU A 1 94 ? 27.247 25.371 -32.025 1.00 41.09 94 LEU A N 1
ATOM 719 C CA . LEU A 1 94 ? 27.527 26.767 -32.380 1.00 41.09 94 LEU A CA 1
ATOM 720 C C . LEU A 1 94 ? 28.856 27.208 -31.750 1.00 41.09 94 LEU A C 1
ATOM 722 O O . LEU A 1 94 ? 28.883 28.017 -30.822 1.00 41.09 94 LEU A O 1
ATOM 726 N N . ARG A 1 95 ? 29.960 26.640 -32.232 1.00 41.19 95 ARG A N 1
ATOM 727 C CA . ARG A 1 95 ? 31.303 27.218 -32.126 1.00 41.19 95 ARG A CA 1
ATOM 728 C C . ARG A 1 95 ? 32.084 26.935 -33.393 1.00 41.19 95 ARG A C 1
ATOM 730 O O . ARG A 1 95 ? 31.948 25.804 -33.905 1.00 41.19 95 ARG A O 1
#